Protein AF-A0AAN9F3X2-F1 (afdb_monomer_lite)

InterPro domains:
  IPR002669 Urease accessory protein UreD [PTHR33643] (3-113)

Sequence (113 aa):
MSSMQERMQGYQVIAMIVLLGPKMQYIQNLVQEHVKRIMSEQLQLPPAALSHQRDKAHHSMSKPSFMASCSVFGPKKIGLVVRVAAVTTESVYKFLQHELAPLEVMIGVPPYR

Organism: Crotalaria pallida (NCBI:txid3830)

Secondary structure (DSSP, 8-state):
---HHHHTTT--EEEEEEEESGGGHHHHHHHHHHHHHHHHHHH---GGGGSS--S---------SEEEEEEEESGGG-EEEEEEEES-HHHHHHHHHHHHGGGHHHHSS-S--

pLDDT: mean 85.58, std 16.79, range [37.84, 98.06]

Foldseek 3Di:
DDDVCVVLVLFPDKDKDKQADPVCVVLLVVLQVVLCVVVCVLVDDPPVPVDDDPDDDPPPSPDDQKHKDWDFDDPPSRMIMMIMTHNDPVVVLVSQQVSQQVCCVVVVHRPGD

Radius of gyration: 17.58 Å; chains: 1; bounding box: 46×36×40 Å

Structure (mmCIF, N/CA/C/O backbone):
data_AF-A0AAN9F3X2-F1
#
_entry.id   AF-A0AAN9F3X2-F1
#
loop_
_atom_site.group_PDB
_atom_site.id
_atom_site.type_symbol
_atom_site.label_atom_id
_atom_site.label_alt_id
_atom_site.label_comp_id
_atom_site.label_asym_id
_atom_site.label_entity_id
_atom_site.label_seq_id
_atom_site.pdbx_PDB_ins_code
_atom_site.Cartn_x
_atom_site.Cartn_y
_atom_site.Cartn_z
_atom_site.occupancy
_atom_site.B_iso_or_equiv
_atom_site.auth_seq_id
_atom_site.auth_comp_id
_atom_site.auth_asym_id
_atom_site.auth_atom_id
_atom_site.pdbx_PDB_model_num
ATOM 1 N N . MET A 1 1 ? 0.097 18.408 -26.466 1.00 66.75 1 MET A N 1
ATOM 2 C CA . MET A 1 1 ? -0.362 17.575 -25.332 1.00 66.75 1 MET A CA 1
ATOM 3 C C . MET A 1 1 ? 0.787 16.661 -24.949 1.00 66.75 1 MET A C 1
ATOM 5 O O . MET A 1 1 ? 1.354 16.070 -25.857 1.00 66.75 1 MET A O 1
ATOM 9 N N . SER A 1 2 ? 1.174 16.596 -23.674 1.00 79.88 2 SER A N 1
ATOM 10 C CA . SER A 1 2 ? 2.229 15.680 -23.213 1.00 79.88 2 SER A CA 1
ATOM 11 C C . SER A 1 2 ? 1.732 14.234 -23.186 1.00 79.88 2 SER A C 1
ATOM 13 O O . SER A 1 2 ? 0.545 13.982 -22.949 1.00 79.88 2 SER A O 1
ATOM 15 N N . SER A 1 3 ? 2.629 13.282 -23.445 1.00 87.50 3 SER A N 1
ATOM 16 C CA . SER A 1 3 ? 2.282 11.856 -23.444 1.00 87.50 3 SER A CA 1
ATOM 17 C C . SER A 1 3 ? 1.981 11.359 -22.022 1.00 87.50 3 SER A C 1
ATOM 19 O O . SER A 1 3 ? 2.428 11.940 -21.029 1.00 87.50 3 SER A O 1
ATOM 21 N N . MET A 1 4 ? 1.236 10.255 -21.882 1.00 84.75 4 MET A N 1
ATOM 22 C CA . MET A 1 4 ? 1.019 9.649 -20.557 1.00 84.75 4 MET A CA 1
ATOM 23 C C . MET A 1 4 ? 2.339 9.242 -19.895 1.00 84.75 4 MET A C 1
ATOM 25 O O . MET A 1 4 ? 2.494 9.416 -18.691 1.00 84.75 4 MET A O 1
ATOM 29 N N . GLN A 1 5 ? 3.309 8.778 -20.681 1.00 83.81 5 GLN A N 1
ATOM 30 C CA . GLN A 1 5 ? 4.626 8.384 -20.193 1.00 83.81 5 GLN A CA 1
ATOM 31 C C . GLN A 1 5 ? 5.399 9.566 -19.589 1.00 83.81 5 GLN A C 1
ATOM 33 O O . GLN A 1 5 ? 6.000 9.423 -18.523 1.00 83.81 5 GLN A O 1
ATOM 38 N N . GLU A 1 6 ? 5.324 10.746 -20.214 1.00 85.75 6 GLU A N 1
ATOM 39 C CA . GLU A 1 6 ? 5.879 11.992 -19.666 1.00 85.75 6 GLU A CA 1
ATOM 40 C C . GLU A 1 6 ? 5.156 12.410 -18.385 1.00 85.75 6 GLU A C 1
ATOM 42 O O . GLU A 1 6 ? 5.789 12.752 -17.388 1.00 85.75 6 GLU A O 1
ATOM 47 N N . ARG A 1 7 ? 3.820 12.333 -18.362 1.00 87.88 7 ARG A N 1
ATOM 48 C CA . ARG A 1 7 ? 3.028 12.678 -17.170 1.00 87.88 7 ARG A CA 1
ATOM 49 C C . ARG A 1 7 ? 3.304 11.744 -15.993 1.00 87.88 7 ARG A C 1
ATOM 51 O O . ARG A 1 7 ? 3.334 12.199 -14.855 1.00 87.88 7 ARG A O 1
ATOM 58 N N . MET A 1 8 ? 3.540 10.463 -16.260 1.00 90.25 8 MET A N 1
ATOM 59 C CA . MET A 1 8 ? 3.922 9.467 -15.257 1.00 90.25 8 MET A CA 1
ATOM 60 C C . MET A 1 8 ? 5.421 9.497 -14.939 1.00 90.25 8 MET A C 1
ATOM 62 O O . MET A 1 8 ? 5.888 8.688 -14.141 1.00 90.25 8 MET A O 1
ATOM 66 N N . GLN A 1 9 ? 6.194 10.400 -15.556 1.00 89.69 9 GLN A N 1
ATOM 67 C CA . GLN A 1 9 ? 7.640 10.531 -15.358 1.00 89.69 9 GLN A CA 1
ATOM 68 C C . GLN A 1 9 ? 8.388 9.210 -15.598 1.00 89.69 9 GLN A C 1
ATOM 70 O O . GLN A 1 9 ? 9.383 8.920 -14.942 1.00 89.69 9 GLN A O 1
ATOM 75 N N . GLY A 1 10 ? 7.884 8.354 -16.495 1.00 89.69 10 GLY A N 1
ATOM 76 C CA . GLY A 1 10 ? 8.413 7.013 -16.768 1.00 89.69 10 GLY A CA 1
ATOM 77 C C . GLY A 1 10 ? 8.084 5.948 -15.713 1.00 89.69 10 GLY A C 1
ATOM 78 O O . GLY A 1 10 ? 8.713 4.893 -15.702 1.00 89.69 10 GLY A O 1
ATOM 79 N N . TYR A 1 11 ? 7.199 6.224 -14.749 1.00 94.25 11 TYR A N 1
ATOM 80 C CA . TYR A 1 11 ? 6.572 5.169 -13.949 1.00 94.25 11 TYR A CA 1
ATOM 81 C C . TYR A 1 11 ? 5.521 4.467 -14.807 1.00 94.25 11 TYR A C 1
ATOM 83 O O . TYR A 1 11 ? 4.901 5.091 -15.663 1.00 94.25 11 TYR A O 1
ATOM 91 N N . GLN A 1 12 ? 5.342 3.169 -14.590 1.00 94.69 12 GLN A N 1
ATOM 92 C CA . GLN A 1 12 ? 4.379 2.356 -15.335 1.00 94.69 12 GLN A CA 1
ATOM 93 C C . GLN A 1 12 ? 3.124 2.076 -14.510 1.00 94.69 12 GLN A C 1
ATOM 95 O O . GLN A 1 12 ? 2.067 1.799 -15.069 1.00 94.69 12 GLN A O 1
ATOM 100 N N . VAL A 1 13 ? 3.223 2.181 -13.182 1.00 95.38 13 VAL A N 1
ATOM 101 C CA . VAL A 1 13 ? 2.138 1.857 -12.258 1.00 95.38 13 VAL A CA 1
ATOM 102 C C . VAL A 1 13 ? 2.000 2.950 -11.216 1.00 95.38 13 VAL A C 1
ATOM 104 O O . VAL A 1 13 ? 2.986 3.352 -10.601 1.00 95.38 13 VAL A O 1
ATOM 107 N N . ILE A 1 14 ? 0.764 3.397 -11.006 1.00 94.94 14 ILE A N 1
ATOM 108 C CA . ILE A 1 14 ? 0.367 4.238 -9.880 1.00 94.94 14 ILE A CA 1
ATOM 109 C C . ILE A 1 14 ? -0.692 3.469 -9.098 1.00 94.94 14 ILE A C 1
ATOM 111 O O . ILE A 1 14 ? -1.690 3.043 -9.676 1.00 94.94 14 ILE A O 1
ATOM 115 N N . ALA A 1 15 ? -0.481 3.293 -7.798 1.00 95.69 15 ALA A N 1
ATOM 116 C CA . ALA A 1 15 ? -1.436 2.632 -6.919 1.00 95.69 15 ALA A CA 1
ATOM 117 C C . ALA A 1 15 ? -1.794 3.530 -5.736 1.00 95.69 15 ALA A C 1
ATOM 119 O O . ALA A 1 15 ? -0.978 4.316 -5.251 1.00 95.69 15 ALA A O 1
ATOM 120 N N . MET A 1 16 ? -3.035 3.404 -5.275 1.00 97.06 16 MET A N 1
ATOM 121 C CA . MET A 1 16 ? -3.533 4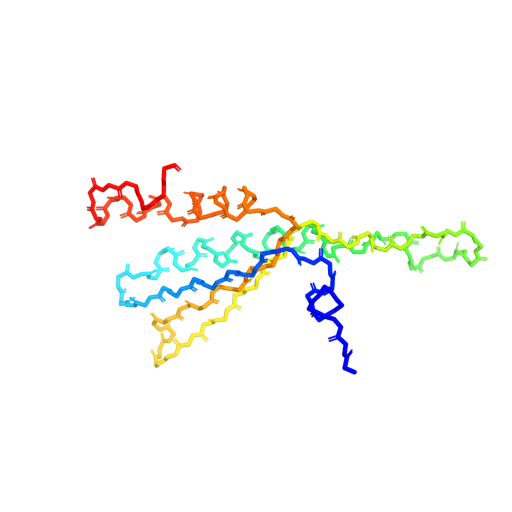.104 -4.100 1.00 97.06 16 MET A CA 1
ATOM 122 C C . MET A 1 16 ? -4.161 3.091 -3.153 1.00 97.06 16 MET A C 1
ATOM 124 O O . MET A 1 16 ? -5.070 2.362 -3.542 1.00 97.06 16 MET A O 1
ATOM 128 N N . ILE A 1 17 ? -3.682 3.060 -1.913 1.00 96.19 17 ILE A N 1
ATOM 129 C CA . ILE A 1 17 ? -4.212 2.197 -0.856 1.00 96.19 17 ILE A CA 1
ATOM 130 C C . ILE A 1 17 ? -4.887 3.092 0.173 1.00 96.19 17 ILE A C 1
ATOM 132 O O . ILE A 1 17 ? -4.295 4.070 0.631 1.00 96.19 17 ILE A O 1
ATOM 136 N N . VAL A 1 18 ? -6.125 2.763 0.530 1.00 96.56 18 VAL A N 1
ATOM 137 C CA . VAL A 1 18 ? -6.908 3.508 1.517 1.00 96.56 18 VAL A CA 1
ATOM 138 C C . VAL A 1 18 ? -7.219 2.582 2.683 1.00 96.56 18 VAL A C 1
ATOM 140 O O . VAL A 1 18 ? -7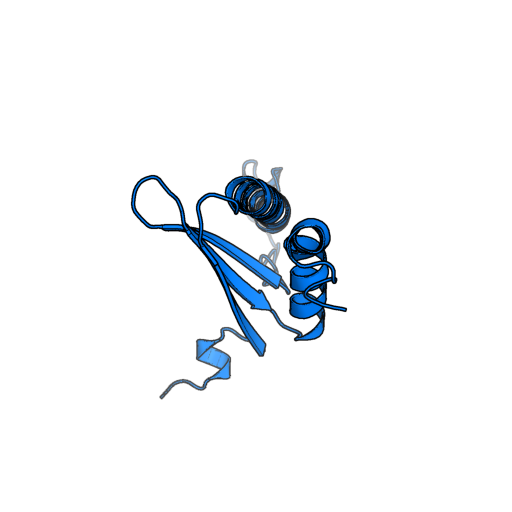.982 1.631 2.539 1.00 96.56 18 VAL A O 1
ATOM 143 N N . LEU A 1 19 ? -6.629 2.869 3.842 1.00 95.31 19 LEU A N 1
ATOM 144 C CA . LEU A 1 19 ? -6.907 2.165 5.091 1.00 95.31 19 LEU A CA 1
ATOM 145 C C . LEU A 1 19 ? -7.801 3.046 5.953 1.00 95.31 19 LEU A C 1
ATOM 147 O O . LEU A 1 19 ? -7.385 4.133 6.351 1.00 95.31 19 LEU A O 1
ATOM 151 N N . LEU A 1 20 ? -9.008 2.585 6.266 1.00 94.56 20 LEU A N 1
ATOM 152 C CA . LEU A 1 20 ? -9.986 3.358 7.025 1.00 94.56 20 LEU A CA 1
ATOM 153 C C . LEU A 1 20 ? -10.601 2.516 8.138 1.00 94.56 20 LEU A C 1
ATOM 155 O O . LEU A 1 20 ? -11.122 1.432 7.892 1.00 94.56 20 LEU A O 1
ATOM 159 N N . GLY A 1 21 ? -10.599 3.058 9.352 1.00 90.94 21 GLY A N 1
ATOM 160 C CA . GLY A 1 21 ? -11.392 2.526 10.452 1.00 90.94 21 GLY A CA 1
ATOM 161 C C . GLY A 1 21 ? -10.653 2.513 11.788 1.00 90.94 21 GLY A C 1
ATOM 162 O O . GLY A 1 21 ? -9.425 2.504 11.831 1.00 90.94 21 GLY A O 1
ATOM 163 N N . PRO A 1 22 ? -11.393 2.461 12.908 1.00 84.31 22 PRO A N 1
ATOM 164 C CA . PRO A 1 22 ? -10.812 2.545 14.248 1.00 84.31 22 PRO A CA 1
ATOM 165 C C . PRO A 1 22 ? -9.895 1.360 14.585 1.00 84.31 22 PRO A C 1
ATOM 167 O O . PRO A 1 22 ? -8.946 1.512 15.343 1.00 84.31 22 PRO A O 1
ATOM 170 N N . LYS A 1 23 ? -10.140 0.183 13.994 1.00 88.62 23 LYS A N 1
ATOM 171 C CA . LYS A 1 23 ? -9.311 -1.019 14.189 1.00 88.62 23 LYS A CA 1
ATOM 172 C C . LYS A 1 23 ? -8.086 -1.076 13.262 1.00 88.62 23 LYS A C 1
ATOM 174 O O . LYS A 1 23 ? -7.334 -2.038 13.329 1.00 88.62 23 LYS A O 1
ATOM 179 N N . MET A 1 24 ? -7.884 -0.075 12.400 1.00 91.00 24 MET A N 1
ATO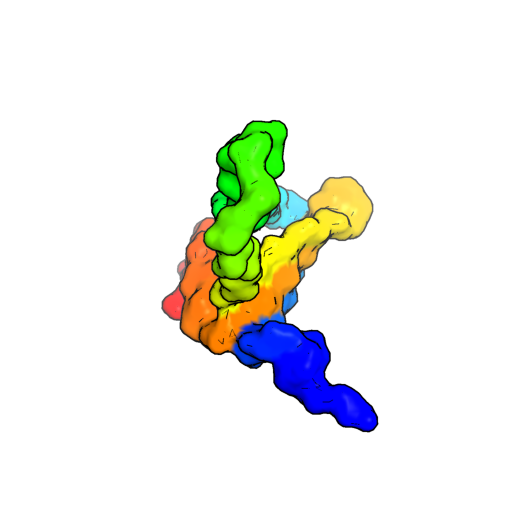M 180 C CA . MET A 1 24 ? -6.786 -0.051 11.421 1.00 91.00 24 MET A CA 1
ATOM 181 C C . MET A 1 24 ? -5.513 0.618 11.945 1.00 91.00 24 MET A C 1
ATOM 183 O O . MET A 1 24 ? -4.498 0.586 11.258 1.00 91.00 24 MET A O 1
ATOM 187 N N . GLN A 1 25 ? -5.538 1.221 13.137 1.00 92.12 25 GLN A N 1
ATOM 188 C CA . GLN A 1 25 ? -4.441 2.066 13.618 1.00 92.12 25 GLN A CA 1
ATOM 189 C C . GLN A 1 25 ? -3.095 1.331 13.682 1.00 92.12 25 GLN A C 1
ATOM 191 O O . GLN A 1 25 ? -2.074 1.889 13.290 1.00 92.12 25 GLN A O 1
ATOM 196 N N . TYR A 1 26 ? -3.095 0.068 14.118 1.00 93.06 26 TYR A N 1
ATOM 197 C CA . TYR A 1 26 ? -1.886 -0.757 14.150 1.00 93.06 26 TYR A CA 1
ATOM 198 C C . TYR A 1 26 ? -1.252 -0.899 12.757 1.00 93.06 26 TYR A C 1
ATOM 200 O O . TYR A 1 26 ? -0.079 -0.587 12.574 1.00 93.06 26 TYR A O 1
ATOM 208 N N . ILE A 1 27 ? -2.052 -1.275 11.756 1.00 94.50 27 ILE A N 1
ATOM 209 C CA . ILE A 1 27 ? -1.591 -1.450 10.372 1.00 94.50 27 ILE A CA 1
ATOM 210 C C . ILE A 1 27 ? -1.168 -0.106 9.776 1.00 94.50 27 ILE A C 1
ATOM 212 O O . ILE A 1 27 ? -0.119 -0.006 9.151 1.00 94.50 27 ILE A O 1
ATOM 216 N N . GLN A 1 28 ? -1.938 0.959 10.011 1.00 95.69 28 GLN A N 1
ATOM 217 C CA . GLN A 1 28 ? -1.591 2.303 9.548 1.00 95.69 28 GLN A CA 1
ATOM 218 C C . GLN A 1 28 ? -0.233 2.769 10.089 1.00 95.69 28 GLN A C 1
ATOM 220 O O . GLN A 1 28 ? 0.502 3.444 9.368 1.00 95.69 28 GLN A O 1
ATOM 225 N N . ASN A 1 29 ? 0.105 2.440 11.338 1.00 95.31 29 ASN A N 1
ATOM 226 C CA . ASN A 1 29 ? 1.402 2.777 11.922 1.00 95.31 29 ASN A CA 1
ATOM 227 C C . ASN A 1 29 ? 2.533 1.981 11.265 1.00 95.31 29 ASN A C 1
ATOM 229 O O . ASN A 1 29 ? 3.507 2.595 10.834 1.00 95.31 29 ASN A O 1
ATOM 233 N N . LEU A 1 30 ? 2.367 0.662 11.101 1.00 95.88 30 LEU A N 1
ATOM 234 C CA . LEU A 1 30 ? 3.350 -0.187 10.416 1.00 95.88 30 LEU A CA 1
ATOM 235 C C . LEU A 1 30 ? 3.659 0.327 9.007 1.00 95.88 30 LEU A C 1
ATOM 237 O O . LEU A 1 30 ? 4.822 0.525 8.657 1.00 95.88 30 LEU A O 1
ATOM 241 N N . VAL A 1 31 ? 2.616 0.630 8.231 1.00 97.00 31 VAL A N 1
ATOM 242 C CA . VAL A 1 31 ? 2.774 1.119 6.858 1.00 97.00 31 VAL A CA 1
ATOM 243 C C . VAL A 1 31 ? 3.464 2.481 6.818 1.00 97.00 31 VAL A C 1
ATOM 245 O O . VAL A 1 31 ? 4.332 2.726 5.982 1.00 97.00 31 VAL A O 1
ATOM 248 N N . GLN A 1 32 ? 3.118 3.393 7.729 1.00 97.25 32 GLN A N 1
ATOM 249 C CA . GLN A 1 32 ? 3.778 4.699 7.807 1.00 97.25 32 GLN A CA 1
ATOM 250 C C . GLN A 1 32 ? 5.256 4.581 8.182 1.00 97.25 32 GLN A C 1
ATOM 252 O O . GLN A 1 32 ? 6.088 5.255 7.572 1.00 97.25 32 GLN A O 1
ATOM 257 N N . GLU A 1 33 ? 5.587 3.743 9.163 1.00 97.00 33 GLU A N 1
ATOM 258 C CA . GLU A 1 33 ? 6.967 3.501 9.583 1.00 97.00 33 GLU A CA 1
ATOM 259 C C . GLU A 1 33 ? 7.786 2.882 8.455 1.00 97.00 33 GLU A C 1
ATOM 261 O O . GLU A 1 33 ? 8.886 3.358 8.159 1.00 97.00 33 GLU A O 1
ATOM 266 N N . HIS A 1 34 ? 7.232 1.884 7.769 1.00 96.44 34 HIS A N 1
ATOM 267 C CA . HIS A 1 34 ? 7.927 1.235 6.675 1.00 96.44 34 HIS A CA 1
ATOM 268 C C . HIS A 1 34 ? 8.131 2.172 5.482 1.00 96.44 34 HIS A C 1
ATOM 270 O O . HIS A 1 34 ? 9.265 2.314 5.022 1.00 96.44 34 HIS A O 1
ATOM 276 N N . VAL A 1 35 ? 7.087 2.885 5.037 1.00 96.44 35 VAL A N 1
ATOM 277 C CA . VAL A 1 35 ? 7.199 3.881 3.956 1.00 96.44 35 VAL A CA 1
ATOM 278 C C . VAL A 1 35 ? 8.224 4.956 4.310 1.00 96.44 35 VAL A C 1
ATOM 280 O O . VAL A 1 35 ? 9.065 5.301 3.479 1.00 96.44 35 VAL A O 1
ATOM 283 N N . LYS A 1 36 ? 8.215 5.455 5.552 1.00 95.50 36 LYS A N 1
ATOM 284 C CA . LYS A 1 36 ? 9.219 6.415 6.023 1.00 95.50 36 LYS A CA 1
ATOM 285 C C . LYS A 1 36 ? 10.629 5.838 5.917 1.00 95.50 36 LYS A C 1
ATOM 287 O O . LYS A 1 36 ? 11.518 6.542 5.444 1.00 95.50 36 LYS A O 1
ATOM 292 N N . ARG A 1 37 ? 10.838 4.585 6.328 1.00 94.19 37 ARG A N 1
ATOM 293 C CA . ARG A 1 37 ? 12.142 3.912 6.269 1.00 94.19 37 ARG A CA 1
ATOM 294 C C . ARG A 1 37 ? 12.654 3.802 4.831 1.00 94.19 37 ARG A C 1
ATOM 296 O O . ARG A 1 37 ? 13.704 4.366 4.533 1.00 94.19 37 ARG A O 1
ATOM 303 N N . ILE A 1 38 ? 11.888 3.181 3.929 1.00 92.19 38 ILE A N 1
ATOM 304 C CA . ILE A 1 38 ? 12.329 2.961 2.539 1.00 92.19 38 ILE A CA 1
ATOM 305 C C . ILE A 1 38 ? 12.539 4.274 1.781 1.00 92.19 38 ILE A C 1
ATOM 307 O O . ILE A 1 38 ? 13.470 4.388 0.990 1.00 92.19 38 ILE A O 1
ATOM 311 N N . MET A 1 39 ? 11.717 5.296 2.039 1.00 92.62 39 MET A N 1
ATOM 312 C CA . MET A 1 39 ? 11.882 6.592 1.381 1.00 92.62 39 MET A CA 1
ATOM 313 C C . MET A 1 39 ? 13.043 7.384 1.977 1.00 92.62 39 MET A C 1
ATOM 315 O O . MET A 1 39 ? 13.709 8.109 1.247 1.00 92.62 39 MET A O 1
ATOM 319 N N . SER A 1 40 ? 13.340 7.226 3.271 1.00 89.50 40 SER A N 1
ATOM 320 C CA . SER A 1 40 ? 14.534 7.836 3.870 1.00 89.50 40 SER A CA 1
ATOM 321 C C . SER A 1 40 ? 15.810 7.236 3.287 1.00 89.50 40 SER A C 1
ATOM 323 O O . SER A 1 40 ? 16.760 7.970 3.056 1.00 89.50 40 SER A O 1
ATOM 325 N N . GLU A 1 41 ? 15.845 5.928 3.033 1.00 85.00 41 GLU A N 1
ATOM 326 C CA . GLU A 1 41 ? 16.981 5.255 2.387 1.00 85.00 41 GLU A CA 1
ATOM 327 C C . GLU A 1 41 ? 17.162 5.722 0.931 1.00 85.00 41 GLU A C 1
ATOM 329 O O . GLU A 1 41 ? 18.276 6.009 0.506 1.00 85.00 41 GLU A O 1
ATOM 334 N N . GLN A 1 42 ? 16.069 5.862 0.174 1.00 79.25 42 GLN A N 1
ATOM 335 C CA . GLN A 1 42 ? 16.123 6.260 -1.238 1.00 79.25 42 GLN A CA 1
ATOM 336 C C . GLN A 1 42 ? 16.376 7.755 -1.473 1.00 79.25 42 GLN A C 1
ATOM 338 O O . GLN A 1 42 ? 16.902 8.131 -2.519 1.00 79.25 42 GLN A O 1
ATOM 343 N N . LEU A 1 43 ? 15.971 8.615 -0.535 1.00 74.44 43 LEU A N 1
ATOM 344 C CA . LEU A 1 43 ? 16.103 10.072 -0.644 1.00 74.44 43 LEU A CA 1
ATOM 345 C C . LEU A 1 43 ? 17.325 10.621 0.104 1.00 74.44 43 LEU A C 1
ATOM 347 O O . LEU A 1 43 ? 17.560 11.830 0.075 1.00 74.44 43 LEU A O 1
ATOM 351 N N . GLN A 1 44 ? 18.105 9.765 0.771 1.00 69.06 44 GLN A N 1
ATOM 352 C CA . GLN A 1 44 ? 19.353 10.174 1.406 1.00 69.06 44 GLN A CA 1
ATOM 353 C C . GLN A 1 44 ? 20.346 10.677 0.349 1.00 69.06 44 GLN A C 1
ATOM 355 O O . GLN A 1 44 ? 20.819 9.938 -0.513 1.00 69.06 44 GLN A O 1
ATOM 360 N N . LEU A 1 45 ? 20.665 11.969 0.433 1.00 56.91 45 LEU A N 1
ATOM 361 C CA . LEU A 1 45 ? 21.792 12.579 -0.266 1.00 56.91 45 LEU A CA 1
ATOM 362 C C . LEU A 1 45 ? 23.100 12.030 0.330 1.00 56.91 45 LEU A C 1
ATOM 364 O O . LEU A 1 45 ? 23.205 11.945 1.557 1.00 56.91 45 LEU A O 1
ATOM 368 N N . PRO A 1 46 ? 24.121 11.699 -0.482 1.00 54.69 46 PRO A N 1
ATOM 369 C CA . PRO A 1 46 ? 25.427 11.335 0.050 1.00 54.69 46 PRO A CA 1
ATOM 370 C C . PRO A 1 46 ? 25.990 12.475 0.925 1.00 54.69 46 PRO A C 1
ATOM 372 O O . PRO A 1 46 ? 26.046 13.618 0.459 1.00 54.69 46 PRO A O 1
ATOM 375 N N . PRO A 1 47 ? 26.469 12.202 2.157 1.00 51.38 47 PRO A N 1
ATOM 376 C CA . PRO A 1 47 ? 27.021 13.229 3.051 1.00 51.38 47 PRO A CA 1
ATOM 377 C C . PRO A 1 47 ? 28.277 13.941 2.506 1.00 51.38 47 PRO A C 1
ATOM 379 O O . PRO A 1 47 ? 28.660 14.987 3.021 1.00 51.38 47 PRO A O 1
ATOM 382 N N . ALA A 1 48 ? 28.888 13.436 1.429 1.00 49.06 48 ALA A N 1
ATOM 383 C CA . ALA A 1 48 ? 30.045 14.052 0.772 1.00 49.06 48 ALA A CA 1
ATOM 384 C C . ALA A 1 48 ? 29.726 15.350 -0.006 1.00 49.06 48 ALA A C 1
ATOM 386 O O . ALA A 1 48 ? 30.643 16.040 -0.442 1.00 49.06 48 ALA A O 1
ATOM 387 N N . ALA A 1 49 ? 28.452 15.722 -0.179 1.00 49.12 49 ALA A N 1
ATOM 388 C CA . ALA A 1 49 ? 28.063 16.891 -0.978 1.00 49.12 49 ALA A CA 1
ATOM 389 C C . ALA A 1 49 ? 28.226 18.255 -0.267 1.00 49.12 49 ALA A C 1
ATOM 391 O O . ALA A 1 49 ? 27.994 19.293 -0.885 1.00 49.12 49 ALA A O 1
ATOM 392 N N . LEU A 1 50 ? 28.624 18.278 1.013 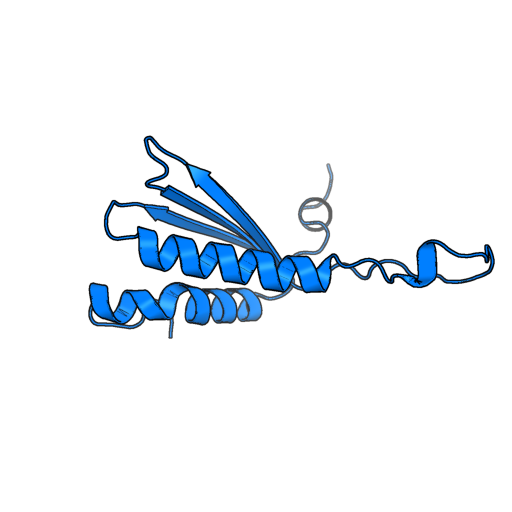1.00 50.19 50 LEU A N 1
ATOM 393 C CA . LEU A 1 50 ? 28.806 19.519 1.786 1.00 50.19 50 LEU A CA 1
ATOM 394 C C . LEU A 1 50 ? 30.268 19.974 1.914 1.00 50.19 50 LEU A C 1
ATOM 396 O O . LEU A 1 50 ? 30.514 21.073 2.407 1.00 50.19 50 LEU A O 1
ATOM 400 N N . SER A 1 51 ? 31.240 19.187 1.444 1.00 50.78 51 SER A N 1
ATOM 401 C CA . SER A 1 51 ? 32.656 19.558 1.486 1.00 50.78 51 SER A CA 1
ATOM 402 C C . SER A 1 51 ? 33.285 19.478 0.098 1.00 50.78 51 SER A C 1
ATOM 404 O O . SER A 1 51 ? 33.529 18.395 -0.415 1.00 50.78 51 SER A O 1
ATOM 406 N N . HIS A 1 52 ? 33.553 20.649 -0.481 1.00 52.69 52 HIS A N 1
ATOM 407 C CA . HIS A 1 52 ? 34.609 20.896 -1.466 1.00 52.69 52 HIS A CA 1
ATOM 408 C C . HIS A 1 52 ? 34.859 19.813 -2.534 1.00 52.69 52 HIS A C 1
ATOM 410 O O . HIS A 1 52 ? 35.763 19.004 -2.383 1.00 52.69 52 HIS A O 1
ATOM 416 N N . GLN A 1 53 ? 34.162 19.900 -3.671 1.00 40.94 53 GLN A N 1
ATOM 417 C CA . GLN A 1 53 ? 34.774 19.922 -5.012 1.00 40.94 53 GLN A CA 1
ATOM 418 C C . GLN A 1 53 ? 33.674 20.044 -6.076 1.00 40.94 53 GLN A C 1
ATOM 420 O O . GLN A 1 53 ? 32.889 19.130 -6.314 1.00 40.94 53 GLN A O 1
ATOM 425 N N . ARG A 1 54 ? 33.619 21.209 -6.731 1.00 47.50 54 ARG A N 1
ATOM 426 C CA . ARG A 1 54 ? 33.018 21.329 -8.059 1.00 47.50 54 ARG A CA 1
ATOM 427 C C . ARG A 1 54 ? 34.021 20.713 -9.021 1.00 47.50 54 ARG A C 1
ATOM 429 O O . ARG A 1 54 ? 34.938 21.417 -9.398 1.00 47.50 54 ARG A O 1
ATOM 436 N N . ASP A 1 55 ? 33.878 19.441 -9.361 1.00 43.25 55 ASP A N 1
ATOM 437 C CA . ASP A 1 55 ? 34.340 18.927 -10.649 1.00 43.25 55 ASP A CA 1
ATOM 438 C C . ASP A 1 55 ? 33.784 17.521 -10.899 1.00 43.25 55 ASP A C 1
ATOM 440 O O . ASP A 1 55 ? 33.980 16.596 -10.121 1.00 43.25 55 ASP A O 1
ATOM 444 N N . LYS A 1 56 ? 33.060 17.393 -12.016 1.00 43.19 56 LYS A N 1
ATOM 445 C CA . LYS A 1 56 ? 32.691 16.143 -12.701 1.00 43.19 56 LYS A CA 1
ATOM 446 C C . LYS A 1 56 ? 32.190 14.992 -11.820 1.00 43.19 56 LYS A C 1
ATOM 448 O O . LYS A 1 56 ? 32.814 13.940 -11.732 1.00 43.19 56 LYS A O 1
ATOM 453 N N . ALA A 1 57 ? 30.954 15.108 -11.354 1.00 37.84 57 ALA A N 1
ATOM 454 C CA . ALA A 1 57 ? 30.154 13.919 -11.119 1.00 37.84 57 ALA A CA 1
ATOM 455 C C . ALA A 1 57 ? 28.743 14.131 -11.660 1.00 37.84 57 ALA A C 1
ATOM 457 O O . ALA A 1 57 ? 27.954 14.901 -11.115 1.00 37.84 57 ALA A O 1
ATOM 458 N N . HIS A 1 58 ? 28.411 13.419 -12.736 1.00 42.94 58 HIS A N 1
ATOM 459 C CA . HIS A 1 58 ? 27.030 13.107 -13.090 1.00 42.94 58 HIS A CA 1
ATOM 460 C C . HIS A 1 58 ? 26.435 12.199 -11.998 1.00 42.94 58 HIS A C 1
ATOM 462 O O . HIS A 1 58 ? 26.113 11.041 -12.234 1.00 42.94 58 HIS A O 1
ATOM 468 N N . HIS A 1 59 ? 26.294 12.702 -10.775 1.00 45.88 59 HIS A N 1
ATOM 469 C CA . HIS A 1 59 ? 25.474 12.077 -9.747 1.00 45.88 59 HIS A CA 1
ATOM 470 C C . HIS A 1 59 ? 24.057 12.618 -9.898 1.00 45.88 59 HIS A C 1
ATOM 472 O O . HIS A 1 59 ? 23.516 13.308 -9.039 1.00 45.88 59 HIS A O 1
ATOM 478 N N . SER A 1 60 ? 23.461 12.321 -11.057 1.00 47.81 60 SER A N 1
ATOM 479 C CA . SER A 1 60 ? 22.010 12.295 -11.172 1.00 47.81 60 SER A CA 1
ATOM 480 C C . SER A 1 60 ? 21.539 11.321 -10.101 1.00 47.81 60 SER A C 1
ATOM 482 O O . SER A 1 60 ? 21.899 10.146 -10.150 1.00 47.81 60 SER A O 1
ATOM 484 N N . MET A 1 61 ? 20.784 11.806 -9.112 1.00 58.50 61 MET A N 1
ATOM 485 C CA . MET A 1 61 ? 19.969 10.920 -8.288 1.00 58.50 61 MET A CA 1
ATOM 486 C C . MET A 1 61 ? 19.156 10.083 -9.269 1.00 58.50 61 MET A C 1
ATOM 488 O O . MET A 1 61 ? 18.293 10.616 -9.972 1.00 58.50 61 MET A O 1
ATOM 492 N N . SER A 1 62 ? 19.513 8.808 -9.420 1.00 71.69 62 SER A N 1
ATOM 493 C CA . SER A 1 62 ? 18.815 7.936 -10.349 1.00 71.69 62 SER A CA 1
ATOM 494 C C . SER A 1 62 ? 17.376 7.862 -9.876 1.00 71.69 62 SER A C 1
ATOM 496 O O . SER A 1 62 ? 17.132 7.551 -8.708 1.00 71.69 62 SER A O 1
ATOM 498 N N . LYS A 1 63 ? 16.435 8.171 -10.769 1.00 81.44 63 LYS A N 1
ATOM 499 C CA . LYS A 1 63 ? 15.006 8.075 -10.488 1.00 81.44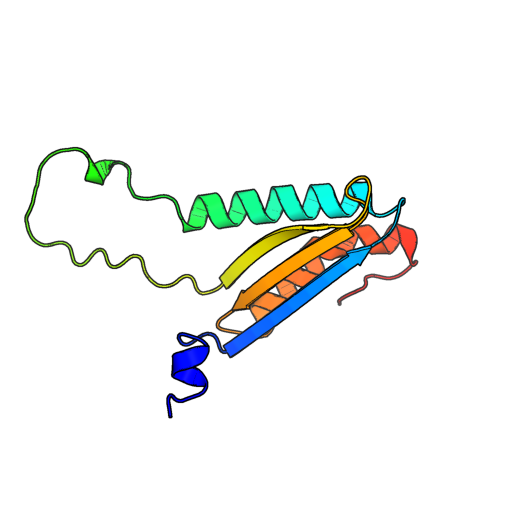 63 LYS A CA 1
ATOM 500 C C . LYS A 1 63 ? 14.714 6.735 -9.783 1.00 81.44 63 LYS A C 1
ATOM 502 O O . LYS A 1 63 ? 15.000 5.689 -10.372 1.00 81.44 63 LYS A O 1
ATOM 507 N N . PRO A 1 64 ? 14.140 6.736 -8.568 1.00 88.56 64 PRO A N 1
ATOM 508 C CA . PRO A 1 64 ? 13.874 5.498 -7.850 1.00 88.56 64 PRO A CA 1
ATOM 509 C C . PRO A 1 64 ? 12.872 4.646 -8.633 1.00 88.56 64 PRO A C 1
ATOM 511 O O . PRO A 1 64 ? 11.886 5.155 -9.175 1.00 88.56 64 PRO A O 1
ATOM 514 N N . SER A 1 65 ? 13.119 3.338 -8.689 1.00 91.62 65 SER A N 1
ATOM 515 C CA . SER A 1 65 ? 12.249 2.366 -9.368 1.00 91.62 65 SER A CA 1
ATOM 516 C C . SER A 1 65 ? 10.884 2.217 -8.686 1.00 91.62 65 SER A C 1
ATOM 518 O O . SER A 1 65 ? 9.918 1.786 -9.318 1.00 91.62 65 SER A O 1
ATOM 520 N N . PHE A 1 66 ? 10.795 2.618 -7.418 1.00 94.25 66 PHE A N 1
ATOM 521 C CA . PHE A 1 66 ? 9.609 2.557 -6.581 1.00 94.25 66 PHE A CA 1
ATOM 522 C C . PHE A 1 66 ? 9.589 3.762 -5.641 1.00 94.25 66 PHE A C 1
ATOM 524 O O . PHE A 1 66 ? 10.578 4.011 -4.967 1.00 94.25 66 PHE A O 1
ATOM 531 N N . MET A 1 67 ? 8.470 4.475 -5.563 1.00 94.88 67 MET A N 1
ATOM 532 C CA . MET A 1 67 ? 8.222 5.554 -4.610 1.00 94.88 67 MET A CA 1
ATOM 533 C C . MET A 1 67 ? 6.918 5.294 -3.877 1.00 94.88 67 MET A C 1
ATOM 535 O O . MET A 1 67 ? 5.935 4.876 -4.488 1.00 94.88 67 MET A O 1
ATOM 539 N N . ALA A 1 68 ? 6.886 5.623 -2.592 1.00 96.62 68 ALA A N 1
ATOM 540 C CA . ALA A 1 68 ? 5.675 5.595 -1.794 1.00 96.62 68 ALA A CA 1
ATOM 541 C C . ALA A 1 68 ? 5.564 6.856 -0.934 1.00 96.62 68 ALA A C 1
ATOM 543 O O . ALA A 1 68 ? 6.554 7.464 -0.545 1.00 96.62 68 ALA A O 1
ATOM 544 N N . SER A 1 69 ? 4.340 7.260 -0.624 1.00 96.56 69 SER A N 1
ATOM 545 C CA . SER A 1 69 ? 4.068 8.338 0.324 1.00 96.56 69 SER A CA 1
ATOM 546 C C . SER A 1 69 ? 2.800 8.037 1.103 1.00 96.56 69 SER A C 1
ATOM 548 O O . SER A 1 69 ? 1.899 7.376 0.591 1.00 96.56 69 SER A O 1
ATOM 550 N N . CYS A 1 70 ? 2.728 8.555 2.324 1.00 96.94 70 CYS A N 1
ATOM 551 C CA . CYS A 1 70 ? 1.616 8.344 3.238 1.00 96.94 70 CYS A CA 1
ATOM 552 C C . CYS A 1 70 ? 0.986 9.683 3.630 1.00 96.94 70 CYS A C 1
ATOM 554 O O . CYS A 1 70 ? 1.675 10.683 3.827 1.00 96.94 70 CYS A O 1
ATOM 556 N N . SER A 1 71 ? -0.337 9.722 3.748 1.00 97.19 71 SER A N 1
ATOM 557 C CA . SER A 1 71 ? -1.082 10.887 4.231 1.00 97.19 71 SER A CA 1
ATOM 558 C C . SER A 1 71 ? -2.251 10.429 5.096 1.00 97.19 71 SER A C 1
ATOM 560 O O . SER A 1 71 ? -3.154 9.747 4.615 1.00 97.19 71 SER A O 1
ATOM 562 N N . VAL A 1 72 ? -2.237 10.799 6.377 1.00 96.19 72 VAL A N 1
ATOM 563 C CA . VAL A 1 72 ? -3.367 10.565 7.286 1.00 96.19 72 VAL A CA 1
ATOM 564 C C . VAL A 1 72 ? -4.534 11.497 6.959 1.00 96.19 72 VAL A C 1
ATOM 566 O O . VAL A 1 72 ? -4.328 12.652 6.587 1.00 96.19 72 VAL A O 1
ATOM 569 N N . PHE A 1 73 ? -5.762 11.004 7.113 1.00 95.25 73 PHE A N 1
ATOM 570 C CA . PHE A 1 73 ? -6.988 11.756 6.852 1.00 95.25 73 PHE A CA 1
ATOM 571 C C . PHE A 1 73 ? -8.114 11.400 7.834 1.00 95.25 73 PHE A C 1
ATOM 573 O O . PHE A 1 73 ? -8.043 10.426 8.587 1.00 95.25 73 PHE A O 1
ATOM 580 N N . GLY A 1 74 ? -9.176 12.208 7.808 1.00 92.56 74 GLY A N 1
ATOM 581 C CA . GLY A 1 74 ? -10.367 12.024 8.634 1.00 92.56 74 GLY A CA 1
ATOM 582 C C . GLY A 1 74 ? -10.229 12.560 10.067 1.00 92.56 74 GLY A C 1
ATOM 583 O O . GLY A 1 74 ? -9.123 12.845 10.543 1.00 92.56 74 GLY A O 1
ATOM 584 N N . PRO A 1 75 ? -11.360 12.715 10.779 1.00 88.94 75 PRO A N 1
ATOM 585 C CA . PRO A 1 75 ? -11.353 13.175 12.162 1.00 88.94 75 PRO A CA 1
ATOM 586 C C . PRO A 1 75 ? -10.550 12.197 13.020 1.00 88.94 75 PRO A C 1
ATOM 588 O O . PRO A 1 75 ? -10.666 10.985 12.857 1.00 88.94 75 PRO A O 1
ATOM 591 N N . LYS A 1 76 ? -9.718 12.716 13.928 1.00 87.56 76 LYS A N 1
ATOM 592 C CA . LYS A 1 76 ? -8.859 11.902 14.810 1.00 87.56 76 LYS A CA 1
ATOM 593 C C . LYS A 1 76 ? -7.897 10.948 14.072 1.00 87.56 76 LYS A C 1
ATOM 595 O O . LYS A 1 76 ? -7.430 9.995 14.682 1.00 87.56 76 LYS A O 1
ATOM 600 N N . LYS A 1 77 ? -7.569 11.213 12.798 1.00 88.44 77 LYS A N 1
ATOM 601 C CA . LYS A 1 77 ? -6.611 10.421 11.998 1.00 88.44 77 LYS A CA 1
ATOM 602 C C . LYS A 1 77 ? -7.023 8.948 11.820 1.00 88.44 77 LYS A C 1
ATOM 604 O O . LYS A 1 77 ? -6.180 8.063 11.863 1.00 88.44 77 LYS A O 1
ATOM 609 N N . ILE A 1 78 ? -8.317 8.684 11.625 1.00 93.56 78 ILE A N 1
ATOM 610 C CA . ILE A 1 78 ? -8.845 7.316 11.434 1.00 93.56 78 ILE A CA 1
ATOM 611 C C . ILE A 1 78 ? -8.534 6.707 10.058 1.00 93.56 78 ILE A C 1
ATOM 613 O O . ILE A 1 78 ? -8.801 5.523 9.833 1.00 93.56 78 ILE A O 1
ATOM 617 N N . GLY A 1 79 ? -8.039 7.513 9.121 1.00 96.38 79 GLY A N 1
ATOM 618 C CA . GLY A 1 79 ? -7.742 7.109 7.756 1.00 96.38 79 GLY A CA 1
ATOM 619 C C . GLY A 1 79 ? -6.277 7.319 7.388 1.00 96.38 79 GLY A C 1
ATOM 620 O O . GLY A 1 79 ? -5.643 8.272 7.841 1.00 96.38 79 GLY A O 1
ATOM 621 N N . LEU A 1 80 ? -5.765 6.467 6.503 1.00 97.56 80 LEU A N 1
ATOM 622 C CA . LEU A 1 80 ? -4.466 6.601 5.850 1.00 97.56 80 LEU A CA 1
ATOM 623 C C . LEU A 1 80 ? -4.615 6.377 4.343 1.00 97.56 80 LEU A C 1
ATOM 625 O O . LEU A 1 80 ? -5.191 5.376 3.919 1.00 97.56 80 LEU A O 1
ATOM 629 N N . VAL A 1 81 ? -4.076 7.294 3.542 1.00 98.06 81 VAL A N 1
ATOM 630 C CA . VAL A 1 81 ? -3.869 7.105 2.103 1.00 98.06 81 VAL A CA 1
ATOM 631 C C . VAL A 1 81 ? -2.391 6.856 1.855 1.00 98.06 81 VAL A C 1
ATOM 633 O O . VAL A 1 81 ? -1.555 7.675 2.235 1.00 98.06 81 VAL A O 1
ATOM 636 N N . VAL A 1 82 ? -2.082 5.760 1.172 1.00 98.06 82 VAL A N 1
ATOM 637 C CA . VAL A 1 82 ? -0.751 5.466 0.642 1.00 98.06 82 VAL A CA 1
ATOM 638 C C . VAL A 1 82 ? -0.796 5.655 -0.865 1.00 98.06 82 VAL A C 1
ATOM 640 O O . VAL A 1 82 ? -1.682 5.119 -1.529 1.00 98.06 82 VAL A O 1
ATOM 643 N N . ARG A 1 83 ? 0.143 6.420 -1.414 1.00 97.75 83 ARG A N 1
ATOM 644 C CA . ARG A 1 83 ? 0.300 6.621 -2.859 1.00 97.75 83 ARG A CA 1
ATOM 645 C C . ARG A 1 83 ? 1.611 5.997 -3.287 1.00 97.75 83 ARG A C 1
ATOM 647 O O . ARG A 1 83 ? 2.639 6.324 -2.700 1.00 97.75 83 ARG A O 1
ATOM 654 N N . VAL A 1 84 ? 1.566 5.147 -4.302 1.00 97.31 84 VAL A N 1
ATOM 655 C CA . VAL A 1 84 ? 2.715 4.405 -4.819 1.00 97.31 84 VAL A CA 1
ATOM 656 C C . VAL A 1 84 ? 2.907 4.725 -6.294 1.00 97.31 84 VAL A C 1
ATOM 658 O O . VAL A 1 84 ? 1.933 4.766 -7.044 1.00 97.31 84 VAL A O 1
ATOM 661 N N . ALA A 1 85 ? 4.156 4.916 -6.708 1.00 96.00 85 ALA A N 1
ATOM 662 C CA . ALA A 1 85 ? 4.562 4.999 -8.103 1.00 96.00 85 ALA A CA 1
ATOM 663 C C . ALA A 1 85 ? 5.703 4.013 -8.359 1.00 96.00 85 ALA A C 1
ATOM 665 O O . ALA A 1 85 ? 6.691 4.011 -7.631 1.00 96.00 85 ALA A O 1
ATOM 666 N N . ALA A 1 86 ? 5.579 3.171 -9.381 1.00 96.44 86 ALA A N 1
ATOM 667 C CA . ALA A 1 86 ? 6.550 2.119 -9.644 1.00 96.44 86 ALA A CA 1
ATOM 668 C C . ALA A 1 86 ? 6.780 1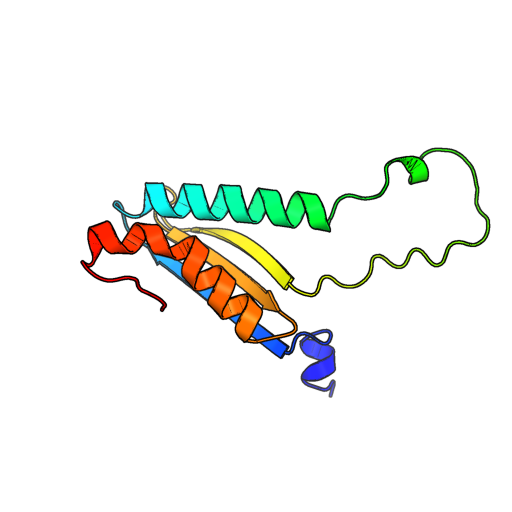.871 -11.134 1.00 96.44 86 ALA A C 1
ATOM 670 O O . ALA A 1 86 ? 5.928 2.153 -11.981 1.00 96.44 86 ALA A O 1
ATOM 671 N N . VAL A 1 87 ? 7.969 1.371 -11.468 1.00 95.38 87 VAL A N 1
ATOM 672 C CA . VAL A 1 87 ? 8.342 1.020 -12.848 1.00 95.38 87 VAL A CA 1
ATOM 673 C C . VAL A 1 87 ? 7.863 -0.374 -13.248 1.00 95.38 87 VAL A C 1
ATOM 675 O O . VAL A 1 87 ? 7.842 -0.675 -14.433 1.00 95.38 87 VAL A O 1
ATOM 678 N N . THR A 1 88 ? 7.441 -1.201 -12.285 1.00 95.56 88 THR A N 1
ATOM 679 C CA . THR A 1 88 ? 6.860 -2.529 -12.526 1.00 95.56 88 THR A CA 1
ATOM 680 C C . THR A 1 88 ? 5.649 -2.777 -11.637 1.00 95.56 88 THR A C 1
ATOM 682 O O . THR A 1 88 ? 5.628 -2.388 -10.468 1.00 95.56 88 THR A O 1
ATOM 685 N N . THR A 1 89 ? 4.664 -3.503 -12.163 1.00 96.19 89 THR A N 1
ATOM 686 C CA . THR A 1 89 ? 3.507 -3.984 -11.393 1.00 96.19 89 THR A CA 1
ATOM 687 C C . THR A 1 89 ? 3.919 -4.938 -10.275 1.00 96.19 89 THR A C 1
ATOM 689 O O . THR A 1 89 ? 3.387 -4.857 -9.174 1.00 96.19 89 THR A O 1
ATOM 692 N N . GLU A 1 90 ? 4.916 -5.791 -10.517 1.00 96.62 90 GLU A N 1
ATOM 693 C CA . GLU A 1 90 ? 5.425 -6.751 -9.531 1.00 96.62 90 GLU A CA 1
ATOM 694 C C . GLU A 1 90 ? 5.898 -6.074 -8.236 1.00 96.62 90 GLU A C 1
ATOM 696 O O . GLU A 1 90 ? 5.574 -6.534 -7.144 1.00 96.62 90 GLU A O 1
ATOM 701 N N . SER A 1 91 ? 6.617 -4.949 -8.337 1.00 95.62 91 SER A N 1
ATOM 702 C CA . SER A 1 91 ? 7.075 -4.213 -7.151 1.00 95.62 91 SER A CA 1
ATOM 703 C C . SER A 1 91 ? 5.917 -3.661 -6.311 1.00 95.62 91 SER A C 1
ATOM 705 O O . SER A 1 91 ? 6.005 -3.633 -5.085 1.00 95.62 91 SER A O 1
ATOM 707 N N . VAL A 1 92 ? 4.797 -3.303 -6.950 1.00 96.69 92 VAL A N 1
ATOM 708 C CA . VAL A 1 92 ? 3.572 -2.887 -6.255 1.00 96.69 92 VAL A CA 1
ATOM 709 C C . VAL A 1 92 ? 2.909 -4.073 -5.562 1.00 96.69 92 VAL A C 1
ATOM 711 O O . VAL A 1 92 ? 2.528 -3.942 -4.404 1.00 96.69 92 VAL A O 1
ATOM 714 N N . TYR A 1 93 ? 2.818 -5.238 -6.209 1.00 96.44 93 TYR A N 1
ATOM 715 C CA . TYR A 1 93 ? 2.276 -6.442 -5.564 1.00 96.44 93 TYR A CA 1
ATOM 716 C C . TYR A 1 93 ? 3.112 -6.880 -4.360 1.00 96.44 93 TYR A C 1
ATOM 718 O O . TYR A 1 93 ? 2.544 -7.148 -3.307 1.00 96.44 93 TYR A O 1
ATOM 726 N N . LYS A 1 94 ? 4.445 -6.862 -4.468 1.00 96.12 94 LYS A N 1
ATOM 727 C CA . LYS A 1 94 ? 5.347 -7.151 -3.339 1.00 96.12 94 LYS A CA 1
ATOM 728 C C . LYS A 1 94 ? 5.135 -6.188 -2.171 1.00 96.12 94 LYS A C 1
ATOM 730 O O . LYS A 1 94 ? 5.091 -6.615 -1.021 1.00 96.12 94 LYS A O 1
ATOM 735 N N . PHE A 1 95 ? 4.964 -4.898 -2.464 1.00 96.19 95 PHE A N 1
ATOM 736 C CA . PHE A 1 95 ? 4.630 -3.900 -1.450 1.00 96.19 95 PHE A CA 1
ATOM 737 C C . PHE A 1 95 ? 3.280 -4.201 -0.786 1.00 96.19 95 PHE A C 1
ATOM 739 O O . PHE A 1 95 ? 3.193 -4.234 0.435 1.00 96.19 95 PHE A O 1
ATOM 746 N N . LEU A 1 96 ? 2.239 -4.495 -1.570 1.00 96.19 96 LEU A N 1
ATOM 747 C CA . LEU A 1 96 ? 0.906 -4.822 -1.055 1.00 96.19 96 LEU A CA 1
ATOM 748 C C . LEU A 1 96 ? 0.903 -6.086 -0.188 1.00 96.19 96 LEU A C 1
ATOM 750 O O . LEU A 1 96 ? 0.300 -6.077 0.881 1.00 96.19 96 LEU A O 1
ATOM 754 N N . GLN A 1 97 ? 1.593 -7.144 -0.617 1.00 95.94 97 GLN A N 1
ATOM 755 C CA . GLN A 1 97 ? 1.767 -8.374 0.161 1.00 95.94 97 GLN A CA 1
ATOM 756 C C . GLN A 1 97 ? 2.421 -8.080 1.515 1.00 95.94 97 GLN A C 1
ATOM 758 O O . GLN A 1 97 ? 1.942 -8.557 2.538 1.00 95.94 97 GLN A O 1
ATOM 763 N N . HIS A 1 98 ? 3.481 -7.266 1.538 1.00 95.69 98 HIS A N 1
ATOM 764 C CA . HIS A 1 98 ? 4.198 -6.940 2.768 1.00 95.69 98 HIS A CA 1
ATOM 765 C C . HIS A 1 98 ? 3.391 -6.027 3.707 1.00 95.69 98 HIS A C 1
ATOM 767 O O . HIS A 1 98 ? 3.174 -6.383 4.863 1.00 95.69 98 HIS A O 1
ATOM 773 N N . GLU A 1 99 ? 2.906 -4.881 3.213 1.00 95.06 99 GLU A N 1
ATOM 774 C CA . GLU A 1 99 ? 2.184 -3.886 4.023 1.00 95.06 99 GLU A CA 1
ATOM 775 C C . GLU A 1 99 ? 0.880 -4.425 4.614 1.00 95.06 99 GLU A C 1
ATOM 777 O O . GLU A 1 99 ? 0.446 -3.998 5.686 1.00 95.06 99 GLU A O 1
ATOM 782 N N . LEU A 1 100 ? 0.212 -5.319 3.881 1.00 95.00 100 LEU A N 1
ATOM 783 C CA . LEU A 1 100 ? -1.140 -5.766 4.198 1.00 95.00 100 LEU A CA 1
ATOM 784 C C . LEU A 1 100 ? -1.181 -7.181 4.774 1.00 95.00 100 LEU A C 1
ATOM 786 O O . LEU A 1 100 ? -2.254 -7.606 5.192 1.00 95.00 100 LEU A O 1
ATOM 790 N N . ALA A 1 101 ? -0.049 -7.882 4.884 1.00 95.25 101 ALA A N 1
ATOM 791 C CA . ALA A 1 101 ? 0.024 -9.175 5.568 1.00 95.25 101 ALA A CA 1
ATOM 792 C C . ALA A 1 101 ? -0.637 -9.169 6.965 1.00 95.25 101 ALA A C 1
ATOM 794 O O . ALA A 1 101 ? -1.413 -10.083 7.248 1.00 95.25 101 ALA A O 1
ATOM 795 N N . PRO A 1 102 ? -0.467 -8.139 7.826 1.00 94.00 102 PRO A N 1
ATOM 796 C CA . PRO A 1 102 ? -1.088 -8.144 9.153 1.00 94.00 102 PRO A CA 1
ATOM 797 C C . PRO A 1 102 ? -2.627 -8.120 9.145 1.00 94.00 102 PRO A C 1
ATOM 799 O O . PRO A 1 102 ? -3.244 -8.416 10.169 1.00 94.00 102 PRO A O 1
ATOM 802 N N . LEU A 1 103 ? -3.270 -7.787 8.015 1.00 93.12 103 LEU A N 1
ATOM 803 C CA . LEU A 1 103 ? -4.730 -7.869 7.888 1.00 93.12 103 LEU A CA 1
ATOM 804 C C . LEU A 1 103 ? -5.247 -9.306 7.908 1.00 93.12 103 LEU A C 1
ATOM 806 O O . LEU A 1 103 ? -6.427 -9.491 8.200 1.00 93.12 103 LEU A O 1
ATOM 810 N N . GLU A 1 104 ? -4.409 -10.309 7.642 1.00 93.88 104 GLU A N 1
ATOM 811 C CA . GLU A 1 104 ? -4.813 -11.717 7.664 1.00 93.88 104 GLU A CA 1
ATOM 812 C C . GLU A 1 104 ? -5.481 -12.098 8.988 1.00 93.88 104 GLU A C 1
ATOM 814 O O . GLU A 1 104 ? -6.535 -12.726 8.988 1.00 93.88 104 GLU A O 1
ATOM 819 N N . VAL A 1 105 ? -4.960 -11.613 10.118 1.00 91.44 105 VAL A N 1
ATOM 820 C CA . VAL A 1 105 ? -5.544 -11.859 11.449 1.00 91.44 105 VAL A CA 1
ATOM 821 C C . VAL A 1 105 ? -6.958 -11.276 11.578 1.00 91.44 105 VAL A C 1
ATOM 823 O O . VAL A 1 105 ? -7.772 -11.763 12.358 1.00 91.44 105 VAL A O 1
ATOM 826 N N . MET A 1 106 ? -7.273 -10.228 10.814 1.00 89.81 106 MET A N 1
ATOM 827 C CA . MET A 1 106 ? -8.564 -9.542 10.864 1.00 89.81 106 MET A CA 1
ATOM 828 C C . MET A 1 106 ? -9.594 -10.127 9.899 1.00 89.81 106 MET A C 1
ATOM 830 O O . MET A 1 106 ? -10.785 -10.088 10.204 1.00 89.81 106 MET A O 1
ATOM 834 N N . ILE A 1 107 ? -9.154 -10.618 8.737 1.00 91.81 107 ILE A N 1
ATOM 835 C CA . ILE A 1 107 ? -10.044 -11.086 7.660 1.00 91.81 107 ILE A CA 1
ATOM 836 C C . ILE A 1 107 ? -9.984 -12.604 7.430 1.00 91.81 107 ILE A C 1
ATOM 838 O O . ILE A 1 107 ? -10.761 -13.129 6.639 1.00 91.81 107 ILE A O 1
ATOM 842 N N . GLY A 1 108 ? -9.081 -13.309 8.116 1.00 94.25 108 GLY A N 1
ATOM 843 C CA . GLY A 1 108 ? -8.897 -14.762 8.059 1.00 94.25 108 GLY A CA 1
ATOM 844 C C . GLY A 1 108 ? -8.103 -15.279 6.854 1.00 94.25 108 GLY A C 1
ATOM 845 O O . GLY A 1 108 ? -7.896 -16.484 6.752 1.00 94.25 108 GLY A O 1
ATOM 846 N N . VAL A 1 109 ? -7.682 -14.402 5.938 1.00 93.81 109 VAL A N 1
ATOM 847 C CA . VAL A 1 109 ? -6.915 -14.740 4.726 1.00 93.81 109 VAL A CA 1
ATOM 848 C C . VAL A 1 109 ? -5.945 -13.608 4.362 1.00 93.81 109 VAL A C 1
ATOM 850 O O . VAL A 1 109 ? -6.255 -12.446 4.633 1.00 93.81 109 VAL A O 1
ATOM 853 N N . PRO A 1 110 ? -4.794 -13.883 3.721 1.00 92.00 110 PRO A N 1
ATOM 854 C CA . PRO A 1 110 ? -3.895 -12.827 3.265 1.00 92.00 110 PRO A CA 1
ATOM 855 C C . PRO A 1 110 ? -4.566 -12.004 2.148 1.00 92.00 110 PRO A C 1
ATOM 857 O O . PRO A 1 110 ? -5.050 -12.591 1.173 1.00 92.00 110 PRO A O 1
ATOM 860 N N . PRO A 1 111 ? -4.600 -10.658 2.241 1.00 91.69 111 PRO A N 1
ATOM 861 C CA . PRO A 1 111 ? -5.275 -9.826 1.240 1.00 91.69 111 PRO A CA 1
ATOM 862 C C . PRO A 1 111 ? -4.652 -9.917 -0.159 1.00 91.69 111 PRO A C 1
ATOM 864 O O . PRO A 1 111 ? -5.353 -9.773 -1.158 1.00 91.69 111 PRO A O 1
ATOM 867 N N . TYR A 1 112 ? -3.341 -10.155 -0.222 1.00 92.56 112 TYR A N 1
ATOM 868 C CA . TYR A 1 112 ? -2.579 -10.364 -1.450 1.00 92.56 112 TYR A CA 1
ATOM 869 C C . TYR A 1 112 ? -1.736 -11.632 -1.292 1.00 92.56 112 TYR A C 1
ATOM 871 O O . TYR A 1 112 ? -1.117 -11.827 -0.247 1.00 92.56 112 TYR A O 1
ATOM 879 N N . ARG A 1 113 ? -1.751 -12.488 -2.318 1.00 83.31 113 ARG A N 1
ATOM 880 C CA . ARG A 1 113 ? -0.957 -13.724 -2.404 1.00 83.31 113 ARG A CA 1
ATOM 881 C C . ARG A 1 113 ? 0.318 -13.487 -3.179 1.00 83.31 113 ARG A C 1
ATOM 883 O O . ARG A 1 113 ? 0.248 -12.679 -4.133 1.00 83.31 113 ARG A O 1
#